Protein AF-A0A6A4QH26-F1 (afdb_monomer)

Sequence (124 aa):
MLFQIENEYGPHSKLLGAAGQNYVNWAAKMAVEMGTGVP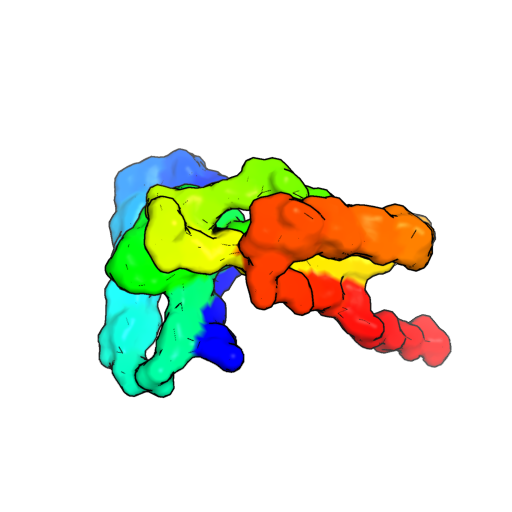WVMCKEDNAPDPVINTCNGFYCDQFTPNKPYKPTIWTEAWSGWFSEFGGPIHKRPVQDLAFAVGRFIQKGGSFVNYYMVSFLLLT

Foldseek 3Di:
DEAEFDELCQVVLVVVDPVSVVVLVVRLVVVVVVVPVHAYEYENNQCRDPPYWYAYADCACLVPDINDPPGAYEHPENEQWDDADVVGDGTGDDPVSSVVRVVSNVVSRHDYHDYVVPDDPPPD

Radius of gyration: 16.11 Å; Cα contacts (8 Å, |Δi|>4): 199; chains: 1; bounding box: 34×36×46 Å

InterPro domains:
  IPR001944 Glycoside hydrolase, family 35 [PTHR23421] (2-118)
  IPR017853 Glycoside hydrolase superfamily [SSF51445] (5-118)
  IPR031330 Glycoside hydrolase 35, catalytic domain [PF01301] (2-118)

Solvent-accessible surface area (backbone atoms only — not comparable to full-atom values): 7288 Å² total; per-residue (Å²): 127,72,47,73,56,80,73,56,47,33,69,57,24,62,76,51,42,71,63,25,48,52,47,55,54,49,53,55,50,53,59,59,70,65,64,80,88,59,55,43,33,27,39,50,22,77,77,52,58,86,88,37,38,29,28,37,66,37,75,66,58,60,82,67,71,39,78,44,91,89,48,70,35,38,31,70,27,37,44,53,46,54,84,66,54,94,96,52,67,86,51,78,51,60,68,68,57,54,51,49,37,52,52,50,19,42,76,69,61,39,74,46,79,32,62,39,62,78,68,81,82,75,90,120

Structure (mmCIF, N/CA/C/O backbone):
data_AF-A0A6A4QH26-F1
#
_entry.id   AF-A0A6A4QH26-F1
#
loop_
_atom_site.group_PDB
_atom_site.id
_atom_site.type_symbol
_atom_site.label_atom_id
_atom_site.label_alt_id
_atom_site.label_comp_id
_atom_site.label_asym_id
_atom_site.label_entity_id
_atom_site.label_seq_id
_atom_site.pdbx_PDB_ins_code
_atom_site.Cartn_x
_atom_site.Cartn_y
_atom_site.Cartn_z
_atom_site.occupancy
_atom_site.B_iso_or_equiv
_atom_site.auth_seq_id
_atom_site.auth_comp_id
_atom_site.auth_asym_id
_atom_site.auth_atom_id
_atom_site.pdbx_PDB_model_num
ATOM 1 N N . MET A 1 1 ? -10.427 -9.701 0.453 1.00 85.75 1 MET A N 1
ATOM 2 C CA . MET A 1 1 ? -10.930 -8.474 -0.200 1.00 85.75 1 MET A CA 1
ATOM 3 C C . MET A 1 1 ? -10.767 -7.326 0.779 1.00 85.75 1 MET A C 1
ATOM 5 O O . MET A 1 1 ? -11.010 -7.541 1.960 1.00 85.75 1 MET A O 1
ATOM 9 N N . LEU A 1 2 ? -10.274 -6.181 0.312 1.00 95.25 2 LEU A N 1
ATOM 10 C CA . LEU A 1 2 ? -9.937 -4.995 1.106 1.00 95.25 2 LEU A CA 1
ATOM 11 C C . LEU A 1 2 ? -10.407 -3.766 0.321 1.00 95.25 2 LEU A C 1
ATOM 13 O O . LEU A 1 2 ? -10.426 -3.824 -0.911 1.00 95.25 2 LEU A O 1
ATOM 17 N N . PHE A 1 3 ? -10.732 -2.672 1.003 1.00 98.00 3 PHE A N 1
ATOM 18 C CA . PHE A 1 3 ? -10.898 -1.366 0.361 1.00 98.00 3 PHE A CA 1
ATOM 19 C C . PHE A 1 3 ? -9.763 -0.430 0.747 1.00 98.00 3 PHE A C 1
ATOM 21 O O . PHE A 1 3 ? -9.264 -0.498 1.865 1.00 98.00 3 PHE A O 1
A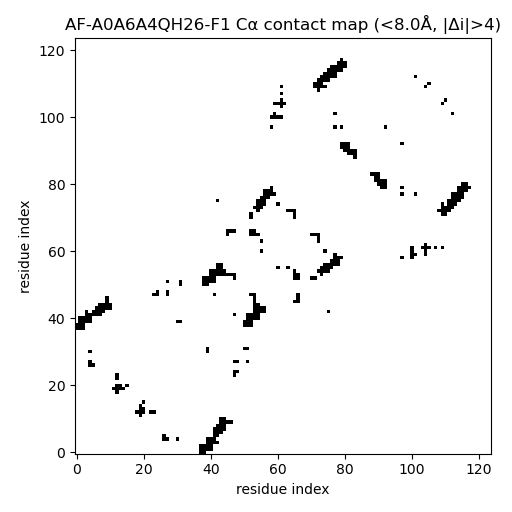TOM 28 N N . GLN A 1 4 ? -9.359 0.446 -0.167 1.00 98.62 4 GLN A N 1
ATOM 29 C CA . GLN A 1 4 ? -8.364 1.475 0.111 1.00 98.62 4 GLN A CA 1
ATOM 30 C C . GLN A 1 4 ? -9.044 2.839 0.163 1.00 98.62 4 GLN A C 1
ATOM 32 O O . GLN A 1 4 ? -9.850 3.160 -0.709 1.00 98.62 4 GLN A O 1
ATOM 37 N N . ILE A 1 5 ? -8.708 3.625 1.182 1.00 98.56 5 ILE A N 1
ATOM 38 C CA . ILE A 1 5 ? -9.013 5.054 1.240 1.00 98.56 5 ILE A CA 1
ATOM 39 C C . ILE A 1 5 ? -7.699 5.816 1.093 1.00 98.56 5 ILE A C 1
ATOM 41 O O . ILE A 1 5 ? -6.693 5.403 1.665 1.00 98.56 5 ILE A O 1
ATOM 45 N N . GLU A 1 6 ? -7.714 6.914 0.336 1.00 98.25 6 GLU A N 1
ATOM 46 C CA . GLU A 1 6 ? -6.511 7.676 -0.024 1.00 98.25 6 GLU A CA 1
ATOM 47 C C . GLU A 1 6 ? -5.436 6.877 -0.788 1.00 98.25 6 GLU A C 1
ATOM 49 O O . GLU A 1 6 ? -5.557 5.670 -1.018 1.00 98.25 6 GLU A O 1
ATOM 54 N N . ASN A 1 7 ? -4.390 7.565 -1.256 1.00 98.62 7 ASN A N 1
ATOM 55 C CA . ASN A 1 7 ? -3.264 6.910 -1.923 1.00 98.62 7 ASN A CA 1
ATOM 56 C C . ASN A 1 7 ? -1.933 7.623 -1.665 1.00 98.62 7 ASN A C 1
ATOM 58 O O . ASN A 1 7 ? -1.722 8.739 -2.129 1.00 98.62 7 ASN A O 1
ATOM 62 N N . GLU A 1 8 ? -1.019 6.950 -0.962 1.00 98.31 8 GLU A N 1
ATOM 63 C CA . GLU A 1 8 ? 0.321 7.451 -0.627 1.00 98.31 8 GLU A CA 1
ATOM 64 C C . GLU A 1 8 ? 0.326 8.872 -0.034 1.00 98.31 8 GLU A C 1
ATOM 66 O O . GLU A 1 8 ? 1.190 9.700 -0.337 1.00 98.31 8 GLU A O 1
ATOM 71 N N . TYR A 1 9 ? -0.653 9.174 0.823 1.00 98.44 9 TYR A N 1
ATOM 72 C CA . TYR A 1 9 ? -0.825 10.519 1.370 1.00 98.44 9 TYR A CA 1
ATOM 73 C C . TYR A 1 9 ? 0.175 10.851 2.489 1.00 98.44 9 TYR A C 1
ATOM 75 O O . TYR A 1 9 ? 0.474 12.023 2.702 1.00 98.44 9 TYR A O 1
ATOM 83 N N . GLY A 1 10 ? 0.781 9.860 3.148 1.00 97.94 10 GLY A N 1
ATOM 84 C CA . GLY A 1 10 ? 1.669 10.070 4.297 1.00 97.94 10 GLY A CA 1
ATOM 85 C C . GLY A 1 10 ? 2.783 11.108 4.098 1.00 97.94 10 GLY A C 1
ATOM 86 O O . GLY A 1 10 ? 2.958 11.971 4.963 1.00 97.94 10 GLY A O 1
ATOM 87 N N . PRO A 1 11 ? 3.522 11.117 2.971 1.00 97.81 11 PRO A N 1
ATOM 88 C CA . PRO A 1 11 ? 4.466 12.190 2.654 1.00 97.81 11 PRO A CA 1
ATOM 89 C C . PRO A 1 11 ? 3.824 13.586 2.604 1.00 97.81 11 PRO A C 1
ATOM 91 O O . PRO A 1 11 ? 4.389 14.536 3.143 1.00 97.81 11 PRO A O 1
ATOM 94 N N . HIS A 1 12 ? 2.629 13.714 2.021 1.00 97.69 12 HIS A N 1
ATOM 95 C CA . HIS A 1 12 ? 1.882 14.974 1.953 1.00 97.69 12 HIS A CA 1
ATOM 96 C C . HIS A 1 12 ? 1.360 15.392 3.331 1.00 97.69 12 HIS A C 1
ATOM 98 O O . HIS A 1 12 ? 1.498 16.551 3.721 1.00 97.69 12 HIS A O 1
ATOM 104 N N . SER A 1 13 ? 0.835 14.439 4.104 1.00 97.19 13 SER A N 1
ATOM 105 C CA . SER A 1 13 ? 0.403 14.648 5.486 1.00 97.19 13 SER A CA 1
ATOM 106 C C . SER A 1 13 ? 1.529 15.240 6.337 1.00 97.19 13 SER A C 1
ATOM 108 O O . SER A 1 13 ? 1.331 16.249 7.014 1.00 97.19 13 SER A O 1
ATOM 110 N N . LYS A 1 14 ? 2.747 14.688 6.220 1.00 96.62 14 LYS A N 1
ATOM 111 C CA . LYS A 1 14 ? 3.947 15.185 6.916 1.00 96.62 14 LYS A CA 1
ATOM 112 C C . LYS A 1 14 ? 4.287 16.630 6.533 1.00 96.62 14 LYS A C 1
ATOM 114 O O . LYS A 1 14 ? 4.629 17.413 7.415 1.00 96.62 14 LYS A O 1
ATOM 119 N N . LEU A 1 15 ? 4.158 17.003 5.256 1.00 97.56 15 LEU A N 1
ATOM 120 C CA . LEU A 1 15 ? 4.396 18.378 4.791 1.00 97.56 15 LEU A CA 1
ATOM 121 C C . LEU A 1 15 ? 3.347 19.371 5.313 1.00 97.56 15 LEU A C 1
ATOM 123 O O . LEU A 1 15 ? 3.673 20.516 5.610 1.00 97.56 15 LEU A O 1
ATOM 127 N N . LEU A 1 16 ? 2.097 18.929 5.444 1.00 97.56 16 LEU A N 1
ATOM 128 C CA . LEU A 1 16 ? 0.973 19.750 5.907 1.00 97.56 16 LEU A CA 1
ATOM 129 C C . LEU A 1 16 ? 0.817 19.767 7.439 1.00 97.56 16 LEU A C 1
ATOM 131 O O . LEU A 1 16 ? -0.048 20.469 7.970 1.00 97.56 16 LEU A O 1
ATOM 135 N N . GLY A 1 17 ? 1.631 18.993 8.161 1.00 97.44 17 GLY A N 1
ATOM 136 C CA . GLY A 1 17 ? 1.633 18.927 9.618 1.00 97.44 17 GLY A CA 1
ATOM 137 C C . GLY A 1 17 ? 0.259 18.575 10.196 1.00 97.44 17 GLY A C 1
ATOM 138 O O . GLY A 1 17 ? -0.387 17.612 9.786 1.00 97.44 17 GLY A O 1
ATOM 139 N N . ALA A 1 18 ? -0.209 19.371 11.160 1.00 98.06 18 ALA A N 1
ATOM 140 C CA . ALA A 1 18 ? -1.466 19.112 11.865 1.00 98.06 18 ALA A CA 1
ATOM 141 C C . ALA A 1 18 ? -2.693 19.064 10.936 1.00 98.06 18 ALA A C 1
ATOM 143 O O . ALA A 1 18 ? -3.593 18.256 11.156 1.00 98.06 18 ALA A O 1
ATOM 144 N N . ALA A 1 19 ? -2.730 19.888 9.883 1.00 98.31 19 ALA A N 1
ATOM 145 C CA . ALA A 1 19 ? -3.835 19.867 8.925 1.00 98.31 19 ALA A CA 1
ATOM 146 C C . ALA A 1 19 ? -3.860 18.553 8.128 1.00 98.31 19 ALA A C 1
ATOM 148 O O . ALA A 1 19 ? -4.922 17.954 7.963 1.00 98.31 19 ALA A O 1
ATOM 149 N N . GLY A 1 20 ? -2.684 18.070 7.712 1.00 98.06 20 GLY A N 1
ATOM 150 C CA . GLY A 1 20 ? -2.520 16.771 7.060 1.00 98.06 20 GLY A CA 1
ATOM 151 C C . GLY A 1 20 ? -2.965 15.615 7.955 1.00 98.06 20 GLY A C 1
ATOM 152 O O . GLY A 1 20 ? -3.759 14.777 7.532 1.00 98.06 20 GLY A O 1
ATOM 153 N N . GLN A 1 21 ? -2.548 15.624 9.224 1.00 98.00 21 GLN A N 1
ATOM 154 C CA . GLN A 1 21 ? -2.959 14.600 10.185 1.00 98.00 21 GLN A CA 1
ATOM 155 C C . GLN A 1 21 ? -4.470 14.600 10.440 1.00 98.00 21 GLN A C 1
ATOM 157 O O . GLN A 1 21 ? -5.090 13.538 10.518 1.00 98.00 21 GLN A O 1
ATOM 162 N N . ASN A 1 22 ? -5.073 15.783 10.577 1.00 98.50 22 ASN A N 1
ATOM 163 C CA . ASN A 1 22 ? -6.516 15.911 10.769 1.00 98.50 22 ASN A CA 1
ATOM 164 C C . ASN A 1 22 ? -7.285 15.347 9.571 1.00 98.50 22 ASN A C 1
ATOM 166 O O . ASN A 1 22 ? -8.295 14.671 9.763 1.00 98.50 22 ASN A O 1
ATOM 170 N N . TYR A 1 23 ? -6.778 15.567 8.356 1.00 98.62 23 TYR A N 1
ATOM 171 C CA . TYR A 1 23 ? -7.339 14.984 7.144 1.00 98.62 23 TYR A CA 1
ATOM 172 C C . TYR A 1 23 ? -7.235 13.453 7.127 1.00 98.62 23 TYR A C 1
ATOM 174 O O . TYR A 1 23 ? -8.246 12.792 6.914 1.00 98.62 23 TYR A O 1
ATOM 182 N N . VAL A 1 24 ? -6.062 12.881 7.430 1.00 98.62 24 VAL A N 1
ATOM 183 C CA . VAL A 1 24 ? -5.866 11.417 7.518 1.00 98.62 24 VAL A CA 1
ATOM 184 C C . VAL A 1 24 ? -6.858 10.787 8.497 1.00 98.62 24 VAL A C 1
ATOM 186 O O . VAL A 1 24 ? -7.525 9.804 8.172 1.00 98.62 24 VAL A O 1
ATOM 189 N N . ASN A 1 25 ? -7.010 11.388 9.680 1.00 98.62 25 ASN A N 1
ATOM 190 C CA . ASN A 1 25 ? -7.944 10.907 10.696 1.00 98.62 25 ASN A CA 1
ATOM 191 C C . ASN A 1 25 ? -9.403 10.999 10.227 1.00 98.62 25 ASN A C 1
ATOM 193 O O . ASN A 1 25 ? -10.184 10.074 10.453 1.00 98.62 25 ASN A O 1
ATOM 197 N N . TRP A 1 26 ? -9.773 12.103 9.573 1.00 98.69 26 TRP A N 1
ATOM 198 C CA . TRP A 1 26 ? -11.109 12.286 9.013 1.00 98.69 26 TRP A CA 1
ATOM 199 C C . TRP A 1 26 ? -11.408 11.267 7.905 1.00 98.69 26 TRP A C 1
ATOM 201 O O . TRP A 1 26 ? -12.456 10.623 7.949 1.00 98.69 26 TRP A O 1
ATOM 211 N N . ALA A 1 27 ? -10.485 11.072 6.960 1.00 98.75 27 ALA A N 1
ATOM 212 C CA . ALA A 1 27 ? -10.656 10.164 5.828 1.00 98.75 27 ALA A CA 1
ATOM 213 C C . ALA A 1 27 ? -10.806 8.712 6.299 1.00 98.75 27 ALA A C 1
ATOM 215 O O . ALA A 1 27 ? -11.728 8.011 5.878 1.00 98.75 27 ALA A O 1
ATOM 216 N N . ALA A 1 28 ? -9.954 8.283 7.234 1.00 98.75 28 ALA A N 1
ATOM 217 C CA . ALA A 1 28 ? -10.034 6.955 7.829 1.00 98.75 28 ALA A CA 1
ATOM 218 C C . ALA A 1 28 ? -11.352 6.737 8.588 1.00 98.75 28 ALA A C 1
ATOM 220 O O . ALA A 1 28 ? -11.994 5.699 8.419 1.00 98.75 28 ALA A O 1
ATOM 221 N N . LYS A 1 29 ? -11.789 7.722 9.385 1.00 98.75 29 LYS A N 1
ATOM 222 C CA . LYS A 1 29 ? -13.068 7.655 10.102 1.00 98.75 29 LYS A CA 1
ATOM 223 C C . LYS A 1 29 ? -14.244 7.530 9.133 1.00 98.75 29 LYS A C 1
ATOM 225 O O . LYS A 1 29 ? -15.064 6.634 9.299 1.00 98.75 29 LYS A O 1
ATOM 230 N N . MET A 1 30 ? -14.289 8.386 8.114 1.00 98.69 30 MET A N 1
ATOM 231 C CA . MET A 1 30 ? -15.341 8.375 7.097 1.00 98.69 30 MET A CA 1
ATOM 232 C C . MET A 1 30 ? -15.430 7.010 6.404 1.00 98.69 30 MET A C 1
ATOM 234 O O . MET A 1 30 ? -16.514 6.435 6.330 1.00 98.69 30 MET A O 1
ATOM 238 N N . ALA A 1 31 ? -14.294 6.449 5.977 1.00 98.62 31 ALA A N 1
ATOM 239 C CA . ALA A 1 31 ? -14.248 5.150 5.309 1.00 98.62 31 ALA A CA 1
ATOM 240 C C . ALA A 1 31 ? -14.771 4.012 6.203 1.00 98.62 31 ALA A C 1
ATOM 242 O O . ALA A 1 31 ? -15.577 3.185 5.773 1.00 98.62 31 ALA A O 1
ATOM 243 N N . VAL A 1 32 ? -14.361 3.986 7.472 1.00 98.38 32 VAL A N 1
ATOM 244 C CA . VAL A 1 32 ? -14.810 2.974 8.441 1.00 98.38 32 VAL A CA 1
ATOM 245 C C . VAL A 1 32 ? -16.313 3.092 8.721 1.00 98.38 32 VAL A C 1
ATOM 247 O O . VAL A 1 32 ? -17.002 2.073 8.787 1.00 98.38 32 VAL A O 1
ATOM 250 N N . GLU A 1 33 ? -16.844 4.313 8.815 1.00 98.44 33 GLU A N 1
ATOM 251 C CA . GLU A 1 33 ? -18.273 4.581 9.036 1.00 98.44 33 GLU A CA 1
ATOM 252 C C . GLU A 1 33 ? -19.168 4.188 7.848 1.00 98.44 33 GLU A C 1
ATOM 254 O O . GLU A 1 33 ? -20.375 4.035 8.028 1.00 98.44 33 GLU A O 1
ATOM 259 N N . MET A 1 34 ? -18.604 3.914 6.663 1.00 98.12 34 MET A N 1
ATOM 260 C CA . MET A 1 34 ? -19.365 3.337 5.544 1.00 98.12 34 MET A CA 1
ATOM 261 C C . MET A 1 34 ? -19.884 1.917 5.830 1.00 98.12 34 MET A C 1
ATOM 263 O O . MET A 1 34 ? -20.732 1.424 5.089 1.00 98.12 34 MET A O 1
ATOM 267 N N . GLY A 1 35 ? -19.383 1.235 6.870 1.00 97.12 35 GLY A N 1
ATOM 268 C CA . GLY A 1 35 ? -19.956 -0.033 7.337 1.00 97.12 35 GLY A CA 1
ATOM 269 C C . GLY A 1 35 ? -19.867 -1.178 6.323 1.00 97.12 35 GLY A C 1
ATOM 270 O O . GLY A 1 35 ? -20.739 -2.040 6.282 1.00 97.12 35 GLY A O 1
ATOM 271 N N . THR A 1 36 ? -18.813 -1.204 5.502 1.00 97.19 36 THR A N 1
ATOM 272 C CA . THR A 1 36 ? -18.659 -2.150 4.380 1.00 97.19 36 THR A CA 1
ATOM 273 C C . THR A 1 36 ? -18.506 -3.618 4.794 1.00 97.19 36 THR A C 1
ATOM 275 O O . THR A 1 36 ? -18.616 -4.507 3.952 1.00 97.19 36 THR A O 1
ATOM 278 N N . GLY A 1 37 ? -18.213 -3.889 6.071 1.00 96.56 37 GLY A N 1
ATOM 279 C CA . GLY A 1 37 ? -18.000 -5.241 6.598 1.00 96.56 37 GLY A CA 1
ATOM 280 C C . GLY A 1 37 ? -16.664 -5.885 6.201 1.00 96.56 37 GLY A C 1
ATOM 281 O O . GLY A 1 37 ? -16.410 -7.027 6.578 1.00 96.56 37 GLY A O 1
ATOM 282 N N . VAL A 1 38 ? -15.797 -5.171 5.473 1.00 97.38 38 VAL A N 1
ATOM 283 C CA . VAL A 1 38 ? -14.454 -5.627 5.075 1.00 97.38 38 VAL A CA 1
ATOM 284 C C . VAL A 1 38 ? -13.379 -4.623 5.516 1.00 97.38 38 VAL A C 1
ATOM 286 O O . VAL A 1 38 ? -13.694 -3.447 5.705 1.00 97.38 38 VAL A O 1
ATOM 289 N N . PRO A 1 39 ? -12.111 -5.042 5.694 1.00 98.00 39 PRO A N 1
ATOM 290 C CA . PRO A 1 39 ? -11.073 -4.142 6.190 1.00 98.00 39 PRO A CA 1
ATOM 291 C C . PRO A 1 39 ? -10.710 -3.023 5.206 1.00 98.00 39 PRO A C 1
ATOM 293 O O . PRO A 1 39 ? -10.708 -3.219 3.986 1.00 98.00 39 PRO A O 1
ATOM 296 N N . TRP A 1 40 ? -10.315 -1.881 5.773 1.00 98.75 40 TRP A N 1
ATOM 297 C CA . TRP A 1 40 ? -9.766 -0.737 5.050 1.00 98.75 40 TRP A CA 1
ATOM 298 C C . TRP A 1 40 ? -8.239 -0.685 5.150 1.00 98.75 40 TRP A C 1
ATOM 300 O O . TRP A 1 40 ? -7.666 -1.000 6.196 1.00 98.75 40 TRP A O 1
ATOM 310 N N . VAL A 1 41 ? -7.586 -0.246 4.075 1.00 98.81 41 VAL A N 1
ATOM 311 C CA . VAL A 1 41 ? -6.140 -0.021 3.995 1.00 98.81 41 VAL A CA 1
ATOM 312 C C . VAL A 1 41 ? -5.810 1.420 3.600 1.00 98.81 41 VAL A C 1
ATOM 314 O O . VAL A 1 41 ? -6.601 2.081 2.930 1.00 98.81 41 VAL A O 1
ATOM 317 N N . MET A 1 42 ? -4.620 1.882 3.984 1.00 98.81 42 MET A N 1
ATOM 318 C CA . MET A 1 42 ? -3.971 3.092 3.462 1.00 98.81 42 MET A CA 1
ATOM 319 C C . MET A 1 42 ? -2.527 2.745 3.083 1.00 98.81 42 MET A C 1
ATOM 321 O O . MET A 1 42 ? -1.777 2.200 3.899 1.00 98.81 42 MET A O 1
ATOM 325 N N . CYS A 1 43 ? -2.118 3.000 1.842 1.00 98.44 43 CYS A N 1
ATOM 326 C CA . CYS A 1 43 ? -0.747 2.750 1.392 1.00 98.44 43 CYS A CA 1
ATOM 327 C C . CYS A 1 43 ? 0.180 3.919 1.746 1.00 98.44 43 CYS A C 1
ATOM 329 O O . CYS A 1 43 ? -0.213 5.082 1.671 1.00 98.44 43 CYS A O 1
ATOM 331 N N . LYS A 1 44 ? 1.409 3.599 2.183 1.00 98.31 44 LYS A N 1
ATOM 332 C CA . LYS A 1 44 ? 2.428 4.563 2.648 1.00 98.31 44 LYS A CA 1
ATOM 333 C C . LYS A 1 44 ? 1.924 5.587 3.682 1.00 98.31 44 LYS A C 1
ATOM 335 O O . LYS A 1 44 ? 2.378 6.730 3.709 1.00 98.31 44 LYS A O 1
ATOM 340 N N . GLU A 1 45 ? 1.022 5.162 4.562 1.00 98.44 45 GLU A N 1
ATOM 341 C CA . GLU A 1 45 ? 0.495 5.982 5.657 1.00 98.44 45 GLU A CA 1
ATOM 342 C C . GLU A 1 45 ? 0.924 5.406 7.017 1.00 98.44 45 GLU A C 1
ATOM 344 O O . GLU A 1 45 ? 0.208 4.617 7.633 1.00 98.44 45 GLU A O 1
ATOM 349 N N . ASP A 1 46 ? 2.122 5.765 7.491 1.00 97.38 46 ASP A N 1
ATOM 350 C CA . ASP A 1 46 ? 2.722 5.198 8.716 1.00 97.38 46 ASP A CA 1
ATOM 351 C C . ASP A 1 46 ? 1.824 5.352 9.957 1.00 97.38 46 ASP A C 1
ATOM 353 O O . ASP A 1 46 ? 1.830 4.515 10.860 1.00 97.38 46 ASP A O 1
ATOM 357 N N . ASN A 1 47 ? 1.025 6.415 10.008 1.00 96.31 47 ASN A N 1
ATOM 358 C CA . ASN A 1 47 ? 0.169 6.763 11.139 1.00 96.31 47 ASN A CA 1
ATOM 359 C C . ASN A 1 47 ? -1.325 6.491 10.875 1.00 96.31 47 ASN A C 1
ATOM 361 O O . ASN A 1 47 ? -2.164 7.065 11.569 1.00 96.31 47 ASN A O 1
ATOM 365 N N . ALA A 1 48 ? -1.657 5.603 9.926 1.00 98.50 48 ALA A N 1
ATOM 366 C CA . ALA A 1 48 ? -3.037 5.195 9.666 1.00 98.50 48 ALA A CA 1
ATOM 367 C C . ALA A 1 48 ? -3.739 4.762 10.976 1.00 98.50 48 ALA A C 1
ATOM 369 O O . ALA A 1 48 ? -3.246 3.845 11.657 1.00 98.50 48 ALA A O 1
ATOM 370 N N . PRO A 1 49 ? -4.859 5.405 11.356 1.00 98.44 49 PRO A N 1
ATOM 371 C CA . PRO A 1 49 ? -5.530 5.140 12.623 1.00 98.44 49 PRO A CA 1
ATOM 372 C C . PRO A 1 49 ? -6.273 3.803 12.582 1.00 98.44 49 PRO A C 1
ATOM 374 O O . PRO A 1 49 ? -6.694 3.331 11.528 1.00 98.44 49 PRO A O 1
ATOM 377 N N . ASP A 1 50 ? -6.460 3.175 13.740 1.00 98.25 50 ASP A N 1
ATOM 378 C CA . ASP A 1 50 ? -7.250 1.946 13.812 1.00 98.25 50 ASP A CA 1
ATOM 379 C C . ASP A 1 50 ? -8.718 2.186 13.425 1.00 98.25 50 ASP A C 1
ATOM 381 O O . ASP A 1 50 ? -9.260 3.252 13.728 1.00 98.25 50 ASP A O 1
ATOM 385 N N . PRO A 1 51 ? -9.389 1.197 12.801 1.00 98.25 51 PRO A N 1
ATOM 386 C CA . PRO A 1 51 ? -8.906 -0.144 12.439 1.00 98.25 51 PRO A CA 1
ATOM 387 C C . PRO A 1 51 ? -8.195 -0.230 11.070 1.00 98.25 51 PRO A C 1
ATOM 389 O O . PRO A 1 51 ? -7.967 -1.335 10.577 1.00 98.25 51 PRO A O 1
ATOM 392 N N . VAL A 1 52 ? -7.854 0.896 10.435 1.00 98.75 52 VAL A N 1
ATOM 393 C CA . VAL A 1 52 ? -7.258 0.926 9.089 1.00 98.75 52 VAL A CA 1
ATOM 394 C C . VAL A 1 52 ? -5.839 0.356 9.103 1.00 98.75 52 VAL A C 1
ATOM 396 O O . VAL A 1 52 ? -5.032 0.656 9.987 1.00 98.75 52 VAL A O 1
ATOM 399 N N . ILE A 1 53 ? -5.518 -0.484 8.119 1.00 98.81 53 ILE A N 1
ATOM 400 C CA . ILE A 1 53 ? -4.218 -1.152 8.010 1.00 98.81 53 ILE A CA 1
ATOM 401 C C . ILE A 1 53 ? -3.290 -0.320 7.121 1.00 98.81 53 ILE A C 1
ATOM 403 O O . ILE A 1 53 ? -3.608 -0.064 5.960 1.00 98.81 53 ILE A O 1
ATOM 407 N N . ASN A 1 54 ? -2.125 0.083 7.633 1.00 98.75 54 ASN A N 1
ATOM 408 C CA . ASN A 1 54 ? -1.106 0.701 6.790 1.00 98.75 54 ASN A CA 1
ATOM 409 C C . ASN A 1 54 ? -0.386 -0.364 5.951 1.00 98.75 54 ASN A C 1
ATOM 411 O O . ASN A 1 54 ? -0.111 -1.467 6.425 1.00 98.75 54 ASN A O 1
ATOM 415 N N . THR A 1 55 ? -0.082 -0.032 4.701 1.00 98.81 55 THR A N 1
ATOM 416 C CA . THR A 1 55 ? 0.455 -0.980 3.711 1.00 98.81 55 THR A CA 1
ATOM 417 C C . THR A 1 55 ? 1.654 -0.401 2.965 1.00 98.81 55 THR A C 1
ATOM 419 O O . THR A 1 55 ? 1.893 0.811 2.993 1.00 98.81 55 THR A O 1
ATOM 422 N N . CYS A 1 56 ? 2.430 -1.271 2.320 1.00 98.75 56 CYS A N 1
ATOM 423 C CA . CYS A 1 56 ? 3.662 -0.904 1.627 1.00 98.75 56 CYS A CA 1
ATOM 424 C C . CYS A 1 56 ? 3.513 -0.925 0.103 1.00 98.75 56 CYS A C 1
ATOM 426 O O . CYS A 1 56 ? 2.885 -1.831 -0.442 1.00 98.75 56 CYS A O 1
ATOM 428 N N . ASN A 1 57 ? 4.186 0.022 -0.555 1.00 98.75 57 ASN A N 1
ATOM 429 C CA . ASN A 1 57 ? 4.343 0.124 -2.006 1.00 98.75 57 ASN A CA 1
ATOM 430 C C . ASN A 1 57 ? 5.829 0.250 -2.344 1.00 98.75 57 ASN A C 1
ATOM 432 O O . ASN A 1 57 ? 6.551 1.000 -1.678 1.00 98.75 57 ASN A O 1
ATOM 436 N N . GLY A 1 58 ? 6.286 -0.439 -3.389 1.00 98.38 58 GLY A N 1
ATOM 437 C CA . GLY A 1 58 ? 7.676 -0.354 -3.819 1.00 98.38 58 GLY A CA 1
ATOM 438 C C . GLY A 1 58 ? 8.155 -1.538 -4.651 1.00 98.38 58 GLY A C 1
ATOM 439 O O . GLY A 1 58 ? 7.411 -2.472 -4.951 1.00 98.38 58 GLY A O 1
ATOM 440 N N . PHE A 1 59 ? 9.450 -1.533 -4.978 1.00 98.50 59 PHE A N 1
ATOM 441 C CA . PHE A 1 59 ? 10.131 -2.708 -5.536 1.00 98.50 59 PHE A CA 1
ATOM 442 C C . PHE A 1 59 ? 10.362 -3.800 -4.484 1.00 98.50 59 PHE A C 1
ATOM 444 O O . PHE A 1 59 ? 10.343 -4.987 -4.821 1.00 98.50 59 PHE A O 1
ATOM 451 N N . TYR A 1 60 ? 10.556 -3.393 -3.227 1.00 98.69 60 TYR A N 1
ATOM 452 C CA . TYR A 1 60 ? 10.843 -4.250 -2.083 1.00 98.69 60 TYR A CA 1
ATOM 453 C C . TYR A 1 60 ? 10.077 -3.752 -0.857 1.00 98.69 60 TYR A C 1
ATOM 455 O O . TYR A 1 60 ? 10.172 -2.579 -0.506 1.00 98.69 60 TYR A O 1
ATOM 463 N N . CYS A 1 61 ? 9.368 -4.658 -0.185 1.00 98.56 61 CYS A N 1
ATOM 464 C CA . CYS A 1 61 ? 8.652 -4.382 1.064 1.00 98.56 61 CYS A CA 1
ATOM 465 C C . CYS A 1 61 ? 9.022 -5.371 2.182 1.00 98.56 61 CYS A C 1
ATOM 467 O O . CYS A 1 61 ? 8.342 -5.444 3.198 1.00 98.56 61 CYS A O 1
ATOM 469 N N . ASP A 1 62 ? 10.110 -6.135 2.039 1.00 98.06 62 ASP A N 1
ATOM 470 C CA . ASP A 1 62 ? 10.511 -7.177 2.998 1.00 98.06 62 ASP A CA 1
ATOM 471 C C . ASP A 1 62 ? 11.027 -6.631 4.347 1.00 98.06 62 ASP A C 1
ATOM 473 O O . ASP A 1 62 ? 11.316 -7.398 5.261 1.00 98.06 62 ASP A O 1
ATOM 477 N N . GLN A 1 63 ? 11.184 -5.315 4.475 1.00 97.81 63 GLN A N 1
ATOM 478 C CA . GLN A 1 63 ? 11.539 -4.632 5.727 1.00 97.81 63 GLN A CA 1
ATOM 479 C C . GLN A 1 63 ? 10.359 -3.852 6.317 1.00 97.81 63 GLN A C 1
ATOM 481 O O . GLN A 1 63 ? 10.479 -3.266 7.390 1.00 97.81 63 GLN A O 1
ATOM 486 N N . PHE A 1 64 ? 9.225 -3.807 5.614 1.00 98.38 64 PHE A N 1
ATOM 487 C CA . PHE A 1 64 ? 8.047 -3.106 6.092 1.00 98.38 64 PHE A CA 1
ATOM 488 C C . PHE A 1 64 ? 7.439 -3.844 7.285 1.00 98.38 64 PHE A C 1
ATOM 490 O O . PHE A 1 64 ? 7.292 -5.064 7.271 1.00 98.38 64 PHE A O 1
ATOM 497 N N . THR A 1 65 ? 7.057 -3.083 8.307 1.00 97.81 65 THR A N 1
ATOM 498 C CA . THR A 1 65 ? 6.294 -3.572 9.456 1.00 97.81 65 THR A CA 1
ATOM 499 C C . THR A 1 65 ? 5.068 -2.674 9.613 1.00 97.81 65 THR A C 1
ATOM 501 O O . THR A 1 65 ? 5.214 -1.449 9.554 1.00 97.81 65 THR A O 1
ATOM 504 N N . PRO A 1 66 ? 3.861 -3.236 9.791 1.00 98.12 66 PRO A N 1
ATOM 505 C CA . PRO A 1 66 ? 2.673 -2.429 10.015 1.00 98.12 66 PRO A CA 1
ATOM 506 C C . PRO A 1 66 ? 2.788 -1.651 11.331 1.00 98.12 66 PRO A C 1
ATOM 508 O O . PRO A 1 66 ? 3.529 -2.012 12.244 1.00 98.12 66 PRO A O 1
ATOM 511 N N . ASN A 1 67 ? 2.022 -0.572 11.456 1.00 98.38 67 ASN A N 1
ATOM 512 C CA . ASN A 1 67 ? 2.139 0.374 12.563 1.00 98.38 67 ASN A CA 1
ATOM 513 C C . ASN A 1 67 ? 1.609 -0.156 13.908 1.00 98.38 67 ASN A C 1
ATOM 515 O O . ASN A 1 67 ? 1.709 0.527 14.930 1.00 98.38 67 ASN A O 1
ATOM 519 N N . LYS A 1 68 ? 1.050 -1.373 13.916 1.00 98.38 68 LYS A N 1
ATOM 520 C CA . LYS A 1 68 ? 0.580 -2.101 15.097 1.00 98.38 68 LYS A CA 1
ATOM 521 C C . LYS A 1 68 ? 0.873 -3.599 14.946 1.00 98.38 68 LYS A C 1
ATOM 523 O O . LYS A 1 68 ? 0.711 -4.129 13.850 1.00 98.38 68 LYS A O 1
ATOM 528 N N . PRO A 1 69 ? 1.214 -4.310 16.036 1.00 97.69 69 PRO A N 1
ATOM 529 C CA . PRO A 1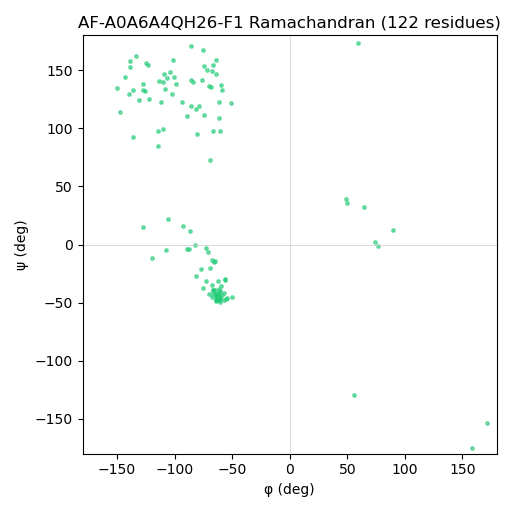 69 ? 1.632 -5.715 15.980 1.00 97.69 69 PRO A CA 1
ATOM 530 C C . PRO A 1 69 ? 0.513 -6.703 15.611 1.00 97.69 69 PRO A C 1
ATOM 532 O O . PRO A 1 69 ? 0.806 -7.809 15.178 1.00 97.69 69 PRO A O 1
ATOM 535 N N . TYR A 1 70 ? -0.760 -6.329 15.779 1.00 97.94 70 TYR A N 1
ATOM 536 C CA . TYR A 1 70 ? -1.911 -7.161 15.389 1.00 97.94 70 TYR A CA 1
ATOM 537 C C . TYR A 1 70 ? -2.369 -6.933 13.944 1.00 97.94 70 TYR A C 1
ATOM 539 O O . TYR A 1 70 ? -3.304 -7.591 13.489 1.00 97.94 70 T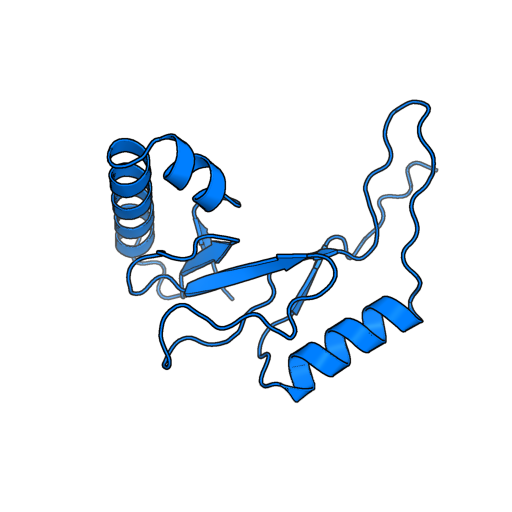YR A O 1
ATOM 547 N N . LYS A 1 71 ? -1.767 -5.979 13.225 1.00 98.56 71 LYS A N 1
ATOM 548 C CA . LYS A 1 71 ? -2.086 -5.738 11.818 1.00 98.56 71 LYS A CA 1
ATOM 549 C C . LYS A 1 71 ? -1.254 -6.678 10.940 1.00 98.56 71 LYS A C 1
ATOM 551 O O . LYS A 1 71 ? -0.086 -6.907 11.245 1.00 98.56 71 LYS A O 1
ATOM 556 N N . PRO A 1 72 ? -1.823 -7.221 9.854 1.00 98.31 72 PRO A N 1
ATOM 557 C CA . PRO A 1 72 ? -1.069 -8.038 8.913 1.00 98.31 72 PRO A CA 1
ATOM 558 C C . PRO A 1 72 ? -0.106 -7.185 8.076 1.00 98.31 72 PRO A C 1
ATOM 560 O O . PRO A 1 72 ? -0.390 -6.030 7.756 1.00 98.31 72 PRO A O 1
ATOM 563 N N . THR A 1 73 ? 1.009 -7.780 7.653 1.00 98.56 73 THR A N 1
ATOM 564 C CA . THR A 1 73 ? 1.942 -7.161 6.700 1.00 98.56 73 THR A CA 1
ATOM 565 C C . THR A 1 73 ? 1.414 -7.344 5.273 1.00 98.56 73 THR A C 1
ATOM 567 O O . THR A 1 73 ? 1.287 -8.479 4.794 1.00 98.56 73 THR A O 1
ATOM 570 N N . ILE A 1 74 ? 1.105 -6.231 4.599 1.00 98.62 74 ILE A N 1
ATOM 571 C CA . ILE A 1 74 ? 0.463 -6.180 3.274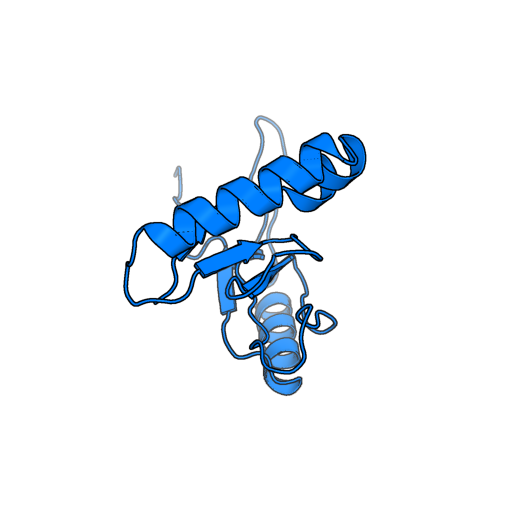 1.00 98.62 74 ILE A CA 1
ATOM 572 C C . ILE A 1 74 ? 1.307 -5.330 2.312 1.00 98.62 74 ILE A C 1
ATOM 574 O O . ILE A 1 74 ? 1.693 -4.205 2.639 1.00 98.62 74 ILE A O 1
ATOM 578 N N . TRP A 1 75 ? 1.541 -5.862 1.111 1.00 98.75 75 TRP A N 1
ATOM 579 C CA . TRP A 1 75 ? 2.194 -5.187 -0.009 1.00 98.75 75 TRP A CA 1
ATOM 580 C C . TRP A 1 75 ? 1.166 -4.899 -1.114 1.00 98.75 75 TRP A C 1
ATOM 582 O O . TRP A 1 75 ? 0.783 -5.791 -1.874 1.00 98.75 75 TRP A O 1
ATOM 592 N N . THR A 1 76 ? 0.676 -3.662 -1.164 1.00 98.69 76 THR A N 1
ATOM 593 C CA . THR A 1 76 ? -0.401 -3.210 -2.061 1.00 98.69 76 THR A CA 1
ATOM 594 C C . THR A 1 76 ? 0.095 -2.885 -3.467 1.00 98.69 76 THR A C 1
ATOM 596 O O . THR A 1 76 ? -0.658 -3.080 -4.419 1.00 98.69 76 THR A O 1
ATOM 599 N N . GLU A 1 77 ? 1.362 -2.496 -3.636 1.00 98.62 77 GLU A N 1
ATOM 600 C CA . GLU A 1 77 ? 1.969 -2.313 -4.961 1.00 98.62 77 GLU A CA 1
ATOM 601 C C . GLU A 1 77 ? 3.376 -2.905 -5.059 1.00 98.62 77 GLU A C 1
ATOM 603 O O . GLU A 1 77 ? 4.383 -2.249 -4.772 1.00 98.62 77 GLU A O 1
ATOM 608 N N . ALA A 1 78 ? 3.456 -4.157 -5.507 1.00 98.50 78 ALA A N 1
ATOM 609 C CA . ALA A 1 78 ? 4.690 -4.783 -5.958 1.00 98.50 78 ALA A CA 1
ATOM 610 C C . ALA A 1 78 ? 4.979 -4.348 -7.391 1.00 98.50 78 ALA A C 1
ATOM 612 O O . ALA A 1 78 ? 4.452 -4.929 -8.343 1.00 98.50 78 ALA A O 1
ATOM 613 N N . TRP A 1 79 ? 5.806 -3.309 -7.533 1.00 98.31 79 TRP A N 1
ATOM 614 C CA . TRP A 1 79 ? 6.080 -2.689 -8.827 1.00 98.31 79 TRP A CA 1
ATOM 615 C C . TRP A 1 79 ? 6.729 -3.681 -9.793 1.00 98.31 79 TRP A C 1
ATOM 617 O O . TRP A 1 79 ? 7.880 -4.075 -9.614 1.00 98.31 79 TRP A O 1
ATOM 627 N N . SER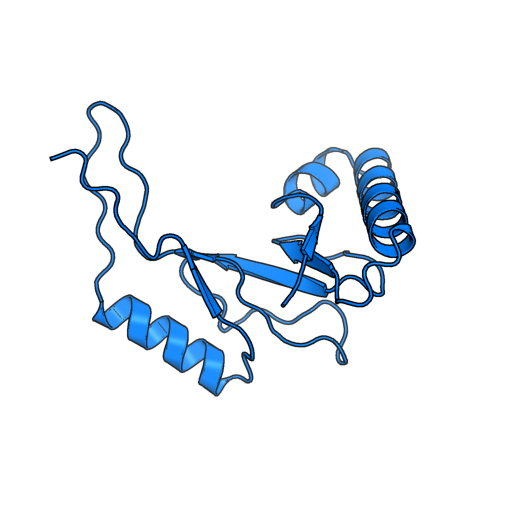 A 1 80 ? 6.000 -4.116 -10.817 1.00 96.56 80 SER A N 1
ATOM 628 C CA . SER A 1 80 ? 6.448 -5.125 -11.794 1.00 96.56 80 SER A CA 1
ATOM 629 C C . SER A 1 80 ? 7.318 -4.541 -12.914 1.00 96.56 80 SER A C 1
ATOM 631 O O . SER A 1 80 ? 7.786 -5.263 -13.792 1.00 96.56 80 SER A O 1
ATOM 633 N N . GLY A 1 81 ? 7.547 -3.233 -12.883 1.00 94.69 81 GLY A N 1
ATOM 634 C CA . GLY A 1 81 ? 8.227 -2.443 -13.898 1.00 94.69 81 GLY A CA 1
ATOM 635 C C . GLY A 1 81 ? 8.085 -0.965 -13.560 1.00 94.69 81 GLY A C 1
ATOM 636 O O . GLY A 1 81 ? 7.898 -0.610 -12.396 1.00 94.69 81 GLY A O 1
ATOM 637 N N . TRP A 1 82 ? 8.149 -0.113 -14.577 1.00 95.75 82 TRP A N 1
ATOM 638 C CA . TRP A 1 82 ? 7.840 1.307 -14.446 1.00 95.75 82 TRP A CA 1
ATOM 639 C C . TRP A 1 82 ? 7.035 1.772 -15.658 1.00 95.75 82 TRP A C 1
ATOM 641 O O . TRP A 1 82 ? 7.076 1.129 -16.709 1.00 95.75 82 TRP A O 1
ATOM 651 N N . PHE A 1 83 ? 6.291 2.867 -15.513 1.00 93.12 83 PHE A N 1
ATOM 652 C CA . PHE A 1 83 ? 5.600 3.469 -16.649 1.00 93.12 83 PHE A CA 1
ATOM 653 C C . PHE A 1 83 ? 6.614 4.034 -17.652 1.00 93.12 83 PHE A C 1
ATOM 655 O O . PHE A 1 83 ? 7.737 4.383 -17.287 1.00 93.12 83 PHE A O 1
ATOM 662 N N . SER A 1 84 ? 6.209 4.132 -18.916 1.00 93.94 84 SER A N 1
ATOM 663 C CA . SER A 1 84 ? 6.969 4.850 -19.939 1.00 93.94 84 SER A CA 1
ATOM 664 C C . SER A 1 84 ? 6.389 6.242 -20.135 1.00 93.94 84 SER A C 1
ATOM 666 O O . SER A 1 84 ? 5.174 6.424 -20.193 1.00 93.94 84 SER A O 1
ATOM 668 N N . GLU A 1 85 ? 7.277 7.214 -20.261 1.00 93.50 85 GLU A N 1
ATOM 669 C CA . GLU A 1 85 ? 6.963 8.601 -20.590 1.00 93.50 85 GLU A CA 1
ATOM 670 C C . GLU A 1 85 ? 7.255 8.888 -22.068 1.00 93.50 85 GLU A C 1
ATOM 672 O O . GLU A 1 85 ? 8.017 8.167 -22.720 1.00 93.50 85 GLU A O 1
ATOM 677 N N . PHE A 1 86 ? 6.638 9.931 -22.628 1.00 95.69 86 PHE A N 1
ATOM 678 C CA . PHE A 1 86 ? 6.849 10.290 -24.030 1.00 95.69 86 PHE A CA 1
ATOM 679 C C . PHE A 1 86 ? 8.316 10.643 -24.293 1.00 95.69 86 PHE A C 1
ATOM 681 O O . PHE A 1 86 ? 8.868 11.546 -23.673 1.00 95.69 86 PHE A O 1
ATOM 688 N N . GLY A 1 87 ? 8.940 9.925 -25.230 1.00 95.38 87 GLY A N 1
ATOM 689 C CA . GLY A 1 87 ? 10.367 10.067 -25.537 1.00 95.38 87 GLY A CA 1
ATOM 690 C C . GLY A 1 87 ? 11.306 9.404 -24.520 1.00 95.38 87 GLY A C 1
ATOM 691 O O . GLY A 1 87 ? 12.517 9.425 -24.725 1.00 95.38 87 GLY A O 1
ATOM 692 N N . GLY A 1 88 ? 10.768 8.802 -23.456 1.00 94.44 88 GLY A N 1
ATOM 693 C CA . GLY A 1 88 ? 11.528 8.063 -22.456 1.00 94.44 88 GLY A CA 1
ATOM 694 C C . GLY A 1 88 ? 11.778 6.599 -22.842 1.00 94.44 88 GLY A C 1
ATOM 695 O O . GLY A 1 88 ? 11.221 6.086 -23.819 1.00 94.44 88 GLY A O 1
ATOM 696 N N . PRO A 1 89 ? 12.627 5.893 -22.078 1.00 94.62 89 PRO A N 1
ATOM 697 C CA . PRO A 1 89 ? 12.907 4.484 -22.315 1.00 94.62 89 PRO A CA 1
ATOM 698 C C . PRO A 1 89 ? 11.760 3.567 -21.850 1.00 94.62 89 PRO A C 1
ATOM 700 O O . PRO A 1 89 ? 10.857 3.944 -21.098 1.00 94.62 89 PRO A O 1
ATOM 703 N N . ILE A 1 90 ? 11.826 2.301 -22.270 1.00 93.88 90 ILE A N 1
ATOM 704 C CA . ILE A 1 90 ? 10.969 1.235 -21.736 1.00 93.88 90 ILE A CA 1
ATOM 705 C C . ILE A 1 90 ? 11.666 0.610 -20.530 1.00 93.88 90 ILE A C 1
ATOM 707 O O . ILE A 1 90 ? 12.670 -0.092 -20.668 1.00 93.88 90 ILE A O 1
ATOM 711 N N . HIS A 1 91 ? 11.111 0.836 -19.344 1.00 93.00 91 HIS A N 1
ATOM 712 C CA . HIS A 1 91 ? 11.635 0.302 -18.094 1.00 93.00 91 HIS A CA 1
ATOM 713 C C . HIS A 1 91 ? 11.099 -1.108 -17.833 1.00 93.00 91 HIS A C 1
ATOM 715 O O . HIS A 1 91 ? 9.897 -1.318 -17.675 1.00 93.00 91 HIS A O 1
ATOM 721 N N . LYS A 1 92 ? 11.999 -2.089 -17.749 1.00 94.06 92 LYS A N 1
ATOM 722 C CA . LYS A 1 92 ? 11.655 -3.486 -17.460 1.00 94.06 92 LYS A CA 1
ATOM 723 C C . LYS A 1 92 ? 12.219 -3.901 -16.109 1.00 94.06 92 LYS A C 1
ATOM 725 O O . LYS A 1 92 ? 13.362 -3.574 -15.795 1.00 94.06 92 LYS A O 1
ATOM 730 N N . ARG A 1 93 ? 11.447 -4.677 -15.347 1.00 96.62 93 ARG A N 1
ATOM 731 C CA . ARG A 1 93 ? 11.930 -5.379 -14.154 1.00 96.62 93 ARG A CA 1
ATOM 732 C C . ARG A 1 93 ? 12.161 -6.855 -14.496 1.00 96.62 93 ARG A C 1
ATOM 734 O O . ARG A 1 93 ? 11.261 -7.479 -15.061 1.00 96.62 93 ARG A O 1
ATOM 741 N N . PRO A 1 94 ? 13.328 -7.439 -14.174 1.00 97.50 94 PRO A N 1
ATOM 742 C CA . PRO A 1 94 ? 13.548 -8.869 -14.356 1.00 97.50 94 PRO A CA 1
ATOM 743 C C . PRO A 1 94 ? 12.548 -9.702 -13.550 1.00 97.50 94 PRO A C 1
ATOM 745 O O . PRO A 1 94 ? 12.303 -9.432 -12.373 1.00 97.50 94 PRO A O 1
ATOM 748 N N . VAL A 1 95 ? 12.012 -10.762 -14.156 1.00 97.31 95 VAL A N 1
ATOM 749 C CA . VAL A 1 95 ? 11.064 -11.665 -13.479 1.00 97.31 95 VAL A CA 1
ATOM 750 C C . VAL A 1 95 ? 11.699 -12.365 -12.274 1.00 97.31 95 VAL A C 1
ATOM 752 O O . VAL A 1 95 ? 11.025 -12.607 -11.278 1.00 97.31 95 VAL A O 1
ATOM 755 N N . GLN A 1 96 ? 13.006 -12.633 -12.334 1.00 98.31 96 GLN A N 1
ATOM 756 C CA . GLN A 1 96 ? 13.778 -13.233 -11.246 1.00 98.31 96 GLN A CA 1
ATOM 757 C C . GLN A 1 96 ? 13.869 -12.294 -10.038 1.00 98.31 96 GLN A C 1
ATOM 759 O O . GLN A 1 96 ? 13.751 -12.748 -8.904 1.00 98.31 96 GLN A O 1
ATOM 764 N N . ASP A 1 97 ? 14.037 -10.991 -10.280 1.00 98.56 97 ASP A N 1
ATOM 765 C CA . ASP A 1 97 ? 14.079 -9.973 -9.226 1.00 98.56 97 ASP A CA 1
ATOM 766 C C . ASP A 1 97 ? 12.711 -9.824 -8.549 1.00 98.56 97 ASP A C 1
ATOM 768 O O . ASP A 1 97 ? 12.618 -9.840 -7.322 1.00 98.56 97 ASP A O 1
ATOM 772 N N . LEU A 1 98 ? 11.633 -9.766 -9.340 1.00 98.44 98 LEU A N 1
ATOM 773 C CA . LEU A 1 98 ? 10.272 -9.714 -8.807 1.00 98.44 98 LEU A CA 1
ATOM 774 C C . LEU A 1 98 ? 9.946 -10.963 -7.972 1.00 98.44 98 LEU A C 1
ATOM 776 O O . LEU A 1 98 ? 9.462 -10.836 -6.848 1.00 98.44 98 LEU A O 1
ATOM 780 N N . ALA A 1 99 ? 10.259 -12.158 -8.485 1.00 98.50 99 ALA A N 1
ATOM 781 C CA . ALA A 1 99 ? 10.049 -13.415 -7.769 1.00 98.50 99 ALA A CA 1
ATOM 782 C C . ALA A 1 99 ? 10.860 -13.478 -6.464 1.00 98.50 99 ALA A C 1
ATOM 784 O O . ALA A 1 99 ? 10.334 -13.903 -5.434 1.00 98.50 99 ALA A O 1
ATOM 785 N N . PHE A 1 100 ? 12.112 -13.008 -6.480 1.00 98.69 100 PHE A N 1
ATOM 786 C CA . PHE A 1 100 ? 12.944 -12.909 -5.283 1.00 98.69 100 PHE A CA 1
ATOM 787 C C . PHE A 1 100 ? 12.339 -11.959 -4.244 1.00 98.69 100 PHE A C 1
ATOM 789 O O . PHE A 1 100 ? 12.218 -12.326 -3.074 1.00 98.69 100 PHE A O 1
ATOM 796 N N . ALA A 1 101 ? 11.919 -10.760 -4.656 1.00 98.75 101 ALA A N 1
ATOM 797 C CA . ALA A 1 101 ? 11.350 -9.770 -3.750 1.00 98.75 101 ALA A CA 1
ATOM 798 C C . ALA A 1 101 ? 10.051 -10.273 -3.095 1.00 98.75 101 ALA A C 1
ATOM 800 O O . ALA A 1 101 ? 9.888 -10.154 -1.879 1.00 98.75 101 ALA A O 1
ATOM 801 N N . VAL A 1 102 ? 9.162 -10.903 -3.874 1.00 98.75 102 VAL A N 1
ATOM 802 C CA . VAL A 1 102 ? 7.929 -11.532 -3.367 1.00 98.75 102 VAL A CA 1
ATOM 803 C C . VAL A 1 102 ? 8.247 -12.690 -2.420 1.00 98.75 102 VAL A C 1
ATOM 805 O O . VAL A 1 102 ? 7.705 -12.742 -1.316 1.00 98.75 102 VAL A O 1
ATOM 808 N N . GLY A 1 103 ? 9.159 -13.589 -2.804 1.00 98.69 103 GLY A N 1
ATOM 809 C CA . GLY A 1 103 ? 9.567 -14.718 -1.966 1.00 98.69 103 GLY A CA 1
ATOM 810 C C . GLY A 1 103 ? 10.138 -14.266 -0.621 1.00 98.69 103 GLY A C 1
ATOM 811 O O . GLY A 1 103 ? 9.752 -14.787 0.425 1.00 98.69 103 GLY A O 1
ATOM 812 N N . ARG A 1 104 ? 10.992 -13.236 -0.630 1.00 98.69 104 ARG A N 1
ATOM 813 C CA . ARG A 1 104 ? 11.583 -12.658 0.584 1.00 98.69 104 ARG A CA 1
ATOM 814 C C . ARG A 1 104 ? 10.544 -11.979 1.478 1.00 98.69 104 ARG A C 1
ATOM 816 O O . ARG A 1 104 ? 10.624 -12.105 2.698 1.00 98.69 104 ARG A O 1
ATOM 823 N N . PHE A 1 105 ? 9.573 -11.282 0.890 1.00 98.81 105 PHE A N 1
ATOM 824 C CA . PHE A 1 105 ? 8.461 -10.677 1.625 1.00 98.81 105 PHE A CA 1
ATOM 825 C C . PHE A 1 105 ? 7.615 -11.740 2.342 1.00 98.81 105 PHE A C 1
ATOM 827 O O . PHE A 1 105 ? 7.373 -11.626 3.543 1.00 98.81 105 PHE A O 1
ATOM 834 N N . ILE A 1 106 ? 7.235 -12.811 1.638 1.00 98.69 106 ILE A N 1
ATOM 835 C CA . ILE A 1 106 ? 6.447 -13.915 2.210 1.00 98.69 106 ILE A CA 1
ATOM 836 C C . ILE A 1 106 ? 7.239 -14.647 3.301 1.00 98.69 106 ILE A C 1
ATOM 838 O O . ILE A 1 106 ? 6.703 -14.898 4.379 1.00 98.69 106 ILE A O 1
ATOM 842 N N . GLN A 1 107 ? 8.529 -14.930 3.078 1.00 98.50 107 GLN A N 1
ATOM 843 C CA . GLN A 1 107 ? 9.393 -15.595 4.065 1.00 98.50 107 GLN A CA 1
ATOM 844 C C . GLN A 1 107 ? 9.448 -14.846 5.407 1.00 98.50 107 GLN A C 1
ATOM 846 O O . GLN A 1 107 ? 9.621 -15.463 6.456 1.00 98.50 107 GLN A O 1
ATOM 851 N N . LYS A 1 108 ? 9.282 -13.521 5.386 1.00 98.12 108 LYS A N 1
ATOM 852 C CA . LYS A 1 108 ? 9.276 -12.666 6.578 1.00 98.12 108 LYS A CA 1
ATOM 853 C C . LYS A 1 108 ? 7.884 -12.417 7.171 1.00 98.12 108 LYS A C 1
ATOM 855 O O . LYS A 1 108 ? 7.718 -11.504 7.974 1.00 98.12 108 LYS A O 1
ATOM 860 N N . GLY A 1 109 ? 6.889 -13.219 6.798 1.00 97.88 109 GLY A N 1
ATOM 861 C CA . GLY A 1 109 ? 5.527 -13.119 7.331 1.00 97.88 109 GLY A CA 1
ATOM 862 C C . GLY A 1 109 ? 4.609 -12.176 6.550 1.00 97.88 109 GLY A C 1
ATOM 863 O O . GLY A 1 109 ? 3.525 -11.843 7.026 1.00 97.88 109 GLY A O 1
ATOM 864 N N . GLY A 1 110 ? 5.014 -11.745 5.353 1.00 98.50 110 GLY A N 1
ATOM 865 C CA . GLY A 1 110 ? 4.131 -11.063 4.415 1.00 98.50 110 GLY A CA 1
ATOM 866 C C . GLY A 1 110 ? 2.922 -11.926 4.044 1.00 98.50 110 GLY A C 1
ATOM 867 O O . GLY A 1 110 ? 3.071 -13.104 3.729 1.00 98.50 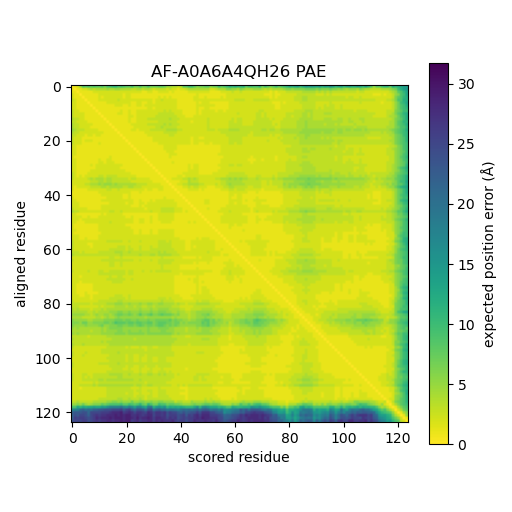110 GLY A O 1
ATOM 868 N N . SER A 1 111 ? 1.721 -11.343 4.078 1.00 97.56 111 SER A N 1
ATOM 869 C CA . SER A 1 111 ? 0.453 -12.097 3.993 1.00 97.56 111 SER A CA 1
ATOM 870 C C . SER A 1 111 ? -0.430 -11.734 2.794 1.00 97.56 111 SER A C 1
ATOM 872 O O . SER A 1 111 ? -1.384 -12.445 2.486 1.00 97.56 111 SER A O 1
ATOM 874 N N . PHE A 1 112 ? -0.105 -10.648 2.092 1.00 98.38 112 PHE A N 1
ATOM 875 C CA . PHE A 1 112 ? -0.789 -10.207 0.879 1.00 98.38 112 PHE A CA 1
ATOM 876 C C . PHE A 1 112 ? 0.195 -9.470 -0.028 1.00 98.38 112 PHE A C 1
ATOM 878 O O . PHE A 1 112 ? 0.940 -8.612 0.450 1.00 98.38 112 PHE A O 1
ATOM 885 N N . VAL A 1 113 ? 0.168 -9.781 -1.325 1.00 98.31 113 VAL A N 1
ATOM 886 C CA . VAL A 1 113 ? 0.981 -9.129 -2.360 1.00 98.31 113 VAL A CA 1
ATOM 887 C C . VAL A 1 113 ? 0.107 -8.849 -3.575 1.00 98.31 113 VAL A C 1
ATOM 889 O O . VAL A 1 113 ? -0.597 -9.744 -4.041 1.00 98.31 113 VAL A O 1
ATOM 892 N N . ASN A 1 114 ? 0.180 -7.632 -4.106 1.00 98.19 114 ASN A N 1
ATOM 893 C CA . ASN A 1 114 ? -0.493 -7.244 -5.341 1.00 98.19 114 ASN A CA 1
ATOM 894 C C . ASN A 1 114 ? 0.515 -6.719 -6.372 1.00 98.19 114 ASN A C 1
ATOM 896 O O . ASN A 1 114 ? 1.275 -5.797 -6.086 1.00 98.19 114 ASN A O 1
ATOM 900 N N . TYR A 1 115 ? 0.523 -7.303 -7.572 1.00 97.94 115 TYR A N 1
ATOM 901 C CA . TYR A 1 115 ? 1.417 -6.896 -8.657 1.00 97.94 115 TYR A CA 1
ATOM 902 C C . TYR A 1 115 ? 0.902 -5.631 -9.342 1.00 97.94 115 TYR A C 1
ATOM 904 O O . TYR A 1 115 ? -0.172 -5.636 -9.946 1.00 97.94 115 TYR A O 1
ATOM 912 N N . TYR A 1 116 ? 1.701 -4.567 -9.302 1.00 96.62 116 TYR A N 1
ATOM 913 C CA . TYR A 1 116 ? 1.375 -3.284 -9.914 1.00 96.62 116 TYR A CA 1
ATOM 914 C C . TYR A 1 116 ? 2.363 -2.999 -11.060 1.00 96.62 11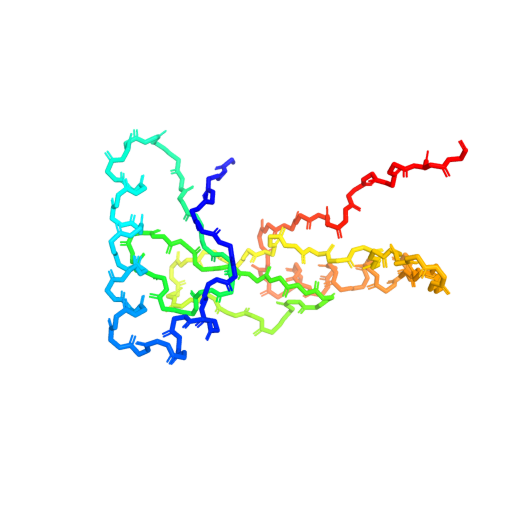6 TYR A C 1
ATOM 916 O O . TYR A 1 116 ? 3.500 -2.610 -10.820 1.00 96.62 116 TYR A O 1
ATOM 924 N N . MET A 1 117 ? 2.046 -3.253 -12.327 1.00 95.12 117 MET A N 1
ATOM 925 C CA . MET A 1 117 ? 0.786 -3.764 -12.882 1.00 95.12 117 MET A CA 1
ATOM 926 C C . MET A 1 117 ? 0.890 -5.241 -13.282 1.00 95.12 117 MET A C 1
ATOM 928 O O . MET A 1 117 ? 1.946 -5.704 -13.714 1.00 95.12 117 MET A O 1
ATOM 932 N N . VAL A 1 118 ? -0.221 -5.979 -13.167 1.00 85.88 118 VAL A N 1
ATOM 933 C CA . VAL A 1 118 ? -0.320 -7.384 -13.613 1.00 85.88 118 VAL A CA 1
ATOM 934 C C . VAL A 1 118 ? -0.419 -7.515 -15.134 1.00 85.88 118 VAL A C 1
ATOM 936 O O . VAL A 1 118 ? 0.164 -8.423 -15.718 1.00 85.88 118 VAL A O 1
ATOM 939 N N . SER A 1 119 ? -1.136 -6.595 -15.781 1.00 79.00 119 SER A N 1
ATOM 940 C CA . SER A 1 119 ? -1.292 -6.567 -17.230 1.00 79.00 119 SER A CA 1
ATOM 941 C C . SER A 1 119 ? -0.575 -5.349 -17.781 1.00 79.00 119 SER A C 1
ATOM 943 O O . SER A 1 119 ? -0.898 -4.217 -17.426 1.00 79.00 119 SER A O 1
ATOM 945 N N . PHE A 1 120 ? 0.365 -5.584 -18.690 1.00 60.28 120 PHE A N 1
ATOM 946 C CA . PHE A 1 120 ? 0.790 -4.556 -19.625 1.00 60.28 120 PHE A CA 1
ATOM 947 C C . PHE A 1 120 ? -0.329 -4.412 -20.658 1.00 60.28 120 PHE A C 1
ATOM 949 O O . PHE A 1 120 ? -0.567 -5.332 -21.439 1.00 60.28 120 PHE A O 1
ATOM 956 N N . LEU A 1 121 ? -1.040 -3.280 -20.665 1.00 53.56 121 LEU A N 1
ATOM 957 C CA . LEU A 1 121 ? -1.754 -2.877 -21.873 1.00 53.56 121 LEU A CA 1
ATOM 958 C C . LEU A 1 121 ? -0.672 -2.567 -22.908 1.00 53.56 121 LEU A C 1
ATOM 960 O O . LEU A 1 121 ? -0.039 -1.514 -22.883 1.00 53.56 121 LEU A O 1
ATOM 964 N N . LEU A 1 122 ? -0.403 -3.553 -23.758 1.00 45.75 122 LEU A N 1
ATOM 965 C CA . LEU A 1 122 ? 0.359 -3.374 -24.977 1.00 45.75 122 LEU A CA 1
ATOM 966 C C . LEU A 1 122 ? -0.418 -2.370 -25.833 1.00 45.75 122 LEU A C 1
ATOM 968 O O . LEU A 1 122 ? -1.374 -2.728 -26.512 1.00 45.75 122 LEU A O 1
ATOM 972 N N . LEU A 1 123 ? -0.014 -1.102 -25.782 1.00 43.19 123 LEU A N 1
ATOM 973 C CA . LEU A 1 123 ? -0.171 -0.205 -26.921 1.00 43.19 123 LEU A CA 1
ATOM 974 C C . LEU A 1 123 ? 0.811 -0.705 -27.994 1.00 43.19 123 LEU A C 1
ATOM 976 O O . LEU A 1 123 ? 1.900 -0.157 -28.148 1.00 43.19 123 LEU A O 1
ATOM 980 N N . THR A 1 124 ? 0.485 -1.840 -28.614 1.00 41.50 124 THR A N 1
ATOM 981 C CA . THR A 1 124 ? 1.099 -2.305 -29.867 1.00 41.50 124 THR A CA 1
ATOM 982 C C . THR A 1 124 ? 0.343 -1.723 -31.035 1.00 41.50 124 THR A C 1
ATOM 984 O O . THR A 1 124 ? -0.906 -1.817 -30.990 1.00 41.50 124 THR A O 1
#

Secondary structure (DSSP, 8-state):
--EE-SSS-HHHHHHHHHHHHHHHHHHHHHHHHT--SS-EEEET-TTPPTTPEEEEEES--TT---SSTTSPPEEEEEE-B-PPPTT----B--HHHHHHHHHHHHHTT--EEEEETSS-----

Organism: Lupinus albus (NCBI:txid3870)

Nearest PDB structures (foldseek):
  3w5g-assembly2_B  TM=1.002E+00  e=5.767E-16  Solanum lycopersicum
  6ik8-assembly1_B  TM=1.001E+00  e=2.398E-15  Solanum lycope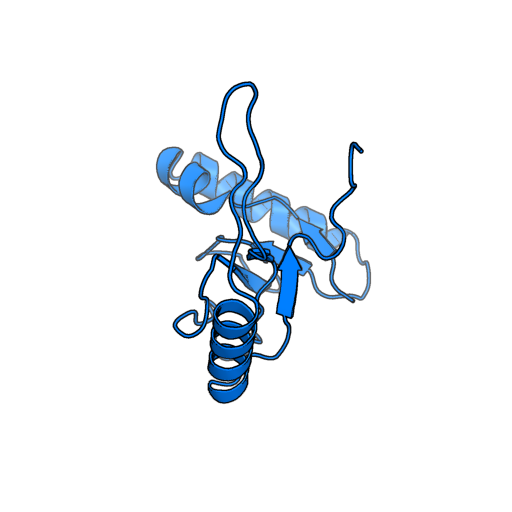rsicum
  3w5f-assembly2_B  TM=1.002E+00  e=3.536E-15  Solanum lycopersicum
  6eon-assembly1_A  TM=7.108E-01  e=5.751E-05  Bacteroides thetaiotaomicron VPI-5482
  8v3z-assembly1_P  TM=2.670E-01  e=6.654E+00  Clostridioides difficile

Mean predicted aligned error: 3.45 Å

pLDDT: mean 95.44, std 10.0, range [41.5, 98.81]